Protein AF-A0A6J4WYS3-F1 (afdb_monomer_lite)

Structure (mmCIF, N/CA/C/O backbone):
data_AF-A0A6J4WYS3-F1
#
_entry.id   AF-A0A6J4WYS3-F1
#
loop_
_atom_site.group_PDB
_atom_site.id
_atom_site.type_symbol
_atom_site.label_atom_id
_atom_site.label_alt_id
_atom_site.label_comp_id
_atom_site.label_asym_id
_atom_site.label_entity_id
_atom_site.label_seq_id
_atom_site.pdbx_PDB_ins_code
_atom_site.Cartn_x
_atom_site.Cartn_y
_atom_site.Cartn_z
_atom_site.occupancy
_atom_site.B_iso_or_equiv
_atom_site.auth_seq_id
_atom_site.auth_comp_id
_atom_site.auth_asym_id
_atom_site.auth_atom_id
_atom_site.pdbx_PDB_model_num
ATOM 1 N N . MET A 1 1 ? -1.140 -20.022 22.241 1.00 62.53 1 MET A N 1
ATOM 2 C CA . MET A 1 1 ? -1.703 -20.234 20.886 1.00 62.53 1 MET A CA 1
ATOM 3 C C . MET A 1 1 ? -1.482 -18.967 20.073 1.00 62.53 1 MET A C 1
ATOM 5 O O . MET A 1 1 ? -1.680 -17.891 20.621 1.00 62.53 1 MET A O 1
ATOM 9 N N . ARG A 1 2 ? -1.003 -19.065 18.827 1.00 82.38 2 ARG A N 1
ATOM 10 C CA . ARG A 1 2 ? -0.752 -17.892 17.973 1.00 82.38 2 ARG A CA 1
ATOM 11 C C . ARG A 1 2 ? -2.066 -17.494 17.291 1.00 82.38 2 ARG A C 1
ATOM 13 O O . ARG A 1 2 ? -2.657 -18.329 16.618 1.00 82.38 2 ARG A O 1
ATOM 20 N N . GLN A 1 3 ? -2.524 -16.261 17.507 1.00 87.00 3 GLN A N 1
ATOM 21 C CA . GLN A 1 3 ? -3.716 -15.720 16.843 1.00 87.00 3 GLN A CA 1
ATOM 22 C C . GLN A 1 3 ? -3.480 -15.658 15.319 1.00 87.00 3 GLN A C 1
ATOM 24 O O . GLN A 1 3 ? -2.361 -15.312 14.908 1.00 87.00 3 GLN A O 1
ATOM 29 N N . PRO A 1 4 ? -4.475 -16.004 14.480 1.00 91.38 4 PRO A N 1
ATOM 30 C CA . PRO A 1 4 ? -4.374 -15.815 13.038 1.00 91.38 4 PRO A CA 1
ATOM 31 C C . PRO A 1 4 ? -4.266 -14.321 12.721 1.00 91.38 4 PRO A C 1
ATOM 33 O O . PRO A 1 4 ? -4.889 -13.498 13.385 1.00 91.38 4 PRO A O 1
ATOM 36 N N . ARG A 1 5 ? -3.460 -13.983 11.710 1.00 93.25 5 ARG A N 1
ATOM 37 C CA . ARG A 1 5 ? -3.371 -12.616 11.191 1.00 93.25 5 ARG A CA 1
ATOM 38 C C . ARG A 1 5 ? -4.233 -12.476 9.944 1.00 93.25 5 ARG A C 1
ATOM 40 O O . ARG A 1 5 ? -4.134 -13.312 9.045 1.00 93.25 5 ARG A O 1
ATOM 47 N N . PHE A 1 6 ? -5.023 -11.415 9.871 1.00 94.69 6 PHE A N 1
ATOM 48 C CA . PHE A 1 6 ? -5.912 -11.116 8.755 1.00 94.69 6 PHE A CA 1
ATOM 49 C C . PHE A 1 6 ? -5.317 -10.035 7.859 1.00 94.69 6 PHE A C 1
ATOM 51 O O . PHE A 1 6 ? -4.922 -8.959 8.311 1.00 94.69 6 PHE A O 1
ATOM 58 N N . TYR A 1 7 ? -5.281 -10.327 6.563 1.00 94.94 7 TYR A N 1
ATOM 59 C CA . TYR A 1 7 ? -4.677 -9.482 5.543 1.00 94.94 7 TYR A CA 1
ATOM 60 C C . TYR A 1 7 ? -5.770 -9.037 4.579 1.00 94.94 7 TYR A C 1
ATOM 62 O O . TYR A 1 7 ? -6.447 -9.878 3.986 1.00 94.94 7 TYR A O 1
ATOM 70 N N . MET A 1 8 ? -5.938 -7.728 4.404 1.00 95.56 8 MET A N 1
ATOM 71 C CA . MET A 1 8 ? -6.841 -7.209 3.383 1.00 95.56 8 MET A CA 1
ATOM 72 C C . MET A 1 8 ? -6.247 -7.500 2.004 1.00 95.56 8 MET A C 1
ATOM 74 O O . MET A 1 8 ? -5.132 -7.069 1.688 1.00 95.56 8 MET A O 1
ATOM 78 N N . ALA A 1 9 ? -7.004 -8.246 1.201 1.00 95.00 9 ALA A N 1
ATOM 79 C CA . ALA A 1 9 ? -6.591 -8.669 -0.126 1.00 95.00 9 ALA A CA 1
ATOM 80 C C . ALA A 1 9 ? -6.497 -7.480 -1.105 1.00 95.00 9 ALA A C 1
ATOM 82 O O . ALA A 1 9 ? -7.285 -6.537 -1.017 1.00 95.00 9 ALA A O 1
ATOM 83 N N . PRO A 1 10 ? -5.573 -7.534 -2.075 1.00 94.44 10 PRO A N 1
ATOM 84 C CA . PRO A 1 10 ? -5.390 -6.486 -3.069 1.00 94.44 10 PRO A CA 1
ATOM 85 C C . PRO A 1 10 ? -6.450 -6.594 -4.180 1.00 94.44 10 PRO A C 1
ATOM 87 O O . PRO A 1 10 ? -6.427 -7.518 -4.990 1.00 94.44 10 PRO A O 1
ATOM 90 N N . MET A 1 11 ? -7.342 -5.611 -4.290 1.00 93.31 11 MET A N 1
ATOM 91 C CA . MET A 1 11 ? -8.290 -5.477 -5.401 1.00 93.31 11 MET A CA 1
ATOM 92 C C . MET A 1 11 ? -7.987 -4.220 -6.216 1.00 93.31 11 MET A C 1
ATOM 94 O O . MET A 1 11 ? -8.229 -3.086 -5.796 1.00 93.31 11 MET A O 1
ATOM 98 N N . ARG A 1 12 ? -7.442 -4.415 -7.421 1.00 87.88 12 ARG A N 1
ATOM 99 C CA . ARG A 1 12 ? -7.036 -3.315 -8.301 1.00 87.88 12 ARG A CA 1
ATOM 100 C C . ARG A 1 12 ? -8.232 -2.426 -8.658 1.00 87.88 12 ARG A C 1
ATOM 102 O O . ARG A 1 12 ? -9.203 -2.902 -9.230 1.00 87.88 12 ARG A O 1
ATOM 109 N N . GLY A 1 13 ? -8.109 -1.130 -8.371 1.00 88.75 13 GLY A N 1
ATOM 110 C CA . GLY A 1 13 ? -9.172 -0.144 -8.600 1.00 88.75 13 GLY A CA 1
ATOM 111 C C . GLY A 1 13 ? -10.175 -0.010 -7.451 1.00 88.75 13 GLY A C 1
ATOM 112 O O . GLY A 1 13 ? -11.057 0.831 -7.554 1.00 88.75 13 GLY A O 1
ATOM 113 N N . PHE A 1 14 ? -10.024 -0.791 -6.376 1.00 91.75 14 PHE A N 1
ATOM 114 C CA . PHE A 1 14 ? -10.897 -0.736 -5.202 1.00 91.75 14 PHE A CA 1
ATOM 115 C C . PHE A 1 14 ? -10.110 -0.482 -3.921 1.00 91.75 14 PHE A C 1
ATOM 117 O O . PHE A 1 14 ? -10.341 0.511 -3.248 1.00 91.75 14 PHE A O 1
ATOM 124 N N . THR A 1 15 ? -9.150 -1.345 -3.588 1.00 93.94 15 THR A N 1
ATOM 125 C CA . THR A 1 15 ? -8.430 -1.277 -2.309 1.00 93.94 15 THR A CA 1
ATOM 126 C C . THR A 1 15 ? -7.239 -0.332 -2.407 1.00 93.94 15 THR A C 1
ATOM 128 O O . THR A 1 15 ? -6.102 -0.772 -2.246 1.00 93.94 15 THR A O 1
ATOM 131 N N . ASP A 1 16 ? -7.474 0.934 -2.742 1.00 94.50 16 ASP A N 1
ATOM 132 C CA . ASP A 1 16 ? -6.472 2.003 -2.692 1.00 94.50 16 ASP A CA 1
ATOM 133 C C . ASP A 1 16 ? -6.349 2.593 -1.271 1.00 94.50 16 ASP A C 1
ATOM 135 O O . ASP A 1 16 ? -7.014 2.149 -0.335 1.00 94.50 16 ASP A O 1
ATOM 139 N N . HIS A 1 17 ? -5.461 3.563 -1.071 1.00 94.69 17 HIS A N 1
ATOM 140 C CA . HIS A 1 17 ? -5.218 4.174 0.237 1.00 94.69 17 HIS A CA 1
ATOM 141 C C . HIS A 1 17 ? -6.450 4.887 0.810 1.00 94.69 17 HIS A C 1
ATOM 143 O O . HIS A 1 17 ? -6.620 4.894 2.029 1.00 94.69 17 HIS A O 1
ATOM 149 N N . LEU A 1 18 ? -7.326 5.447 -0.035 1.00 95.50 18 LEU A N 1
ATOM 150 C CA . LEU A 1 18 ? -8.573 6.065 0.419 1.00 95.50 18 LEU A CA 1
ATOM 151 C C . LEU A 1 18 ? -9.495 4.989 0.979 1.00 95.50 18 LEU A C 1
ATOM 153 O O . LEU A 1 18 ? -9.925 5.092 2.125 1.00 95.50 18 LEU A O 1
ATOM 157 N N . PHE A 1 19 ? -9.712 3.913 0.220 1.00 96.12 19 PHE A N 1
ATOM 158 C CA . PHE A 1 19 ? -10.517 2.787 0.673 1.00 96.12 19 PHE A CA 1
ATOM 159 C C . PHE A 1 19 ? -9.955 2.159 1.949 1.00 96.12 19 PHE A C 1
ATOM 161 O O . PHE A 1 19 ? -10.699 1.947 2.900 1.00 96.12 19 PHE A O 1
ATOM 168 N N . ARG A 1 20 ? -8.647 1.876 2.000 1.00 96.25 20 ARG A N 1
ATOM 169 C CA . ARG A 1 20 ? -8.006 1.227 3.156 1.00 96.25 20 ARG A CA 1
ATOM 170 C C . ARG A 1 20 ? -8.142 2.067 4.424 1.00 96.25 20 ARG A C 1
ATOM 172 O O . ARG A 1 20 ? -8.461 1.512 5.473 1.00 96.25 20 ARG A O 1
ATOM 179 N N . ASN A 1 21 ? -7.948 3.384 4.326 1.00 95.94 21 ASN A N 1
ATOM 180 C CA . ASN A 1 21 ? -8.134 4.283 5.463 1.00 95.94 21 ASN A CA 1
ATOM 181 C C . ASN A 1 21 ? -9.603 4.350 5.883 1.00 95.94 21 ASN A C 1
ATOM 183 O O . ASN A 1 21 ? -9.904 4.119 7.049 1.00 95.94 21 ASN A O 1
ATOM 187 N N . SER A 1 22 ? -10.519 4.581 4.938 1.00 96.75 22 SER A N 1
ATOM 188 C CA . SER A 1 22 ? -11.950 4.645 5.239 1.00 96.75 22 SER A CA 1
ATOM 189 C C . SER A 1 22 ? -12.469 3.335 5.832 1.00 96.75 22 SER A C 1
ATOM 191 O O . SER A 1 22 ? -13.234 3.363 6.787 1.00 96.75 22 SER A O 1
ATOM 193 N N . PHE A 1 23 ? -12.033 2.182 5.327 1.00 96.81 23 PHE A N 1
ATOM 194 C CA . PHE A 1 23 ? -12.415 0.885 5.876 1.00 96.81 23 PHE A CA 1
ATOM 195 C C . PHE A 1 23 ? -11.905 0.708 7.311 1.00 96.81 23 PHE A C 1
ATOM 197 O O . PHE A 1 23 ? -12.659 0.285 8.187 1.00 96.81 23 PHE A O 1
ATOM 204 N N . ALA A 1 24 ? -10.638 1.050 7.564 1.00 95.56 24 ALA A N 1
ATOM 205 C CA . ALA A 1 24 ? -10.039 0.957 8.892 1.00 95.56 24 ALA A CA 1
ATOM 206 C C . ALA A 1 24 ? -10.710 1.900 9.907 1.00 95.56 24 ALA A C 1
ATOM 208 O O . ALA A 1 24 ? -10.880 1.507 11.057 1.00 95.56 24 ALA A O 1
ATOM 209 N N . ASP A 1 25 ? -11.147 3.087 9.473 1.00 95.94 25 ASP A N 1
ATOM 210 C CA . ASP A 1 25 ? -11.870 4.045 10.318 1.00 95.94 25 ASP A CA 1
ATOM 211 C C . ASP A 1 25 ? -13.284 3.555 10.715 1.00 95.94 25 ASP A C 1
ATOM 213 O O . ASP A 1 25 ? -13.796 3.981 11.748 1.00 95.94 25 ASP A O 1
ATOM 217 N N . HIS A 1 26 ? -13.922 2.669 9.931 1.00 96.88 26 HIS A N 1
ATOM 218 C CA . HIS A 1 2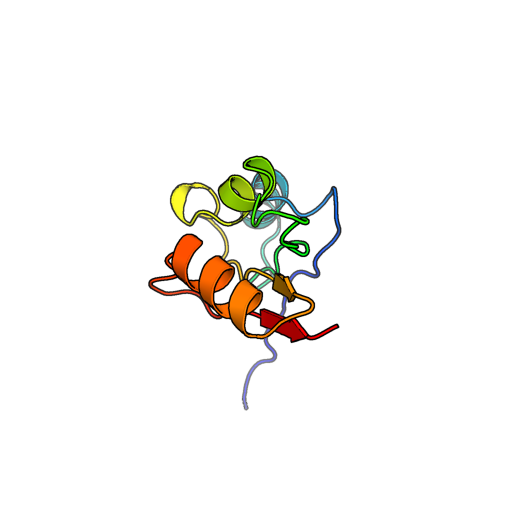6 ? -15.330 2.279 10.139 1.00 96.88 26 HIS A CA 1
ATOM 219 C C . HIS A 1 26 ? -15.557 0.823 10.580 1.00 96.88 26 HIS A C 1
ATOM 221 O O . HIS A 1 26 ? -16.519 0.565 11.300 1.00 96.88 26 HIS A O 1
ATOM 227 N N . PHE A 1 27 ? -14.730 -0.137 10.149 1.00 93.75 27 PHE A N 1
ATOM 228 C CA . PHE A 1 27 ? -15.003 -1.573 10.346 1.00 93.75 27 PHE A CA 1
ATOM 229 C C . PHE A 1 27 ? -13.927 -2.310 11.156 1.00 93.75 27 PHE A C 1
ATOM 231 O O . PHE A 1 27 ? -14.256 -3.182 11.958 1.00 93.75 27 PHE A O 1
ATOM 238 N N . GLY A 1 28 ? -12.645 -1.979 10.969 1.00 90.44 28 GLY A N 1
ATOM 239 C CA . GLY A 1 28 ? -11.535 -2.719 11.584 1.00 90.44 28 GLY A CA 1
ATOM 240 C C . GLY A 1 28 ? -11.441 -4.191 11.132 1.00 90.44 28 GLY A C 1
ATOM 241 O O . GLY A 1 28 ? -11.965 -4.572 10.089 1.00 90.44 28 GLY A O 1
ATOM 242 N N . GLY A 1 29 ? -10.731 -5.029 11.898 1.00 92.62 29 GLY A N 1
ATOM 243 C CA . GLY A 1 29 ? -10.675 -6.489 11.687 1.00 92.62 29 GLY A CA 1
ATOM 244 C C . GLY A 1 29 ? -9.536 -7.020 10.802 1.00 92.62 29 GLY A C 1
ATOM 245 O O . GLY A 1 29 ? -9.345 -8.232 10.735 1.00 92.62 29 GLY A O 1
ATOM 246 N N . PHE A 1 30 ? -8.746 -6.146 10.173 1.00 95.56 30 PHE A N 1
ATOM 247 C CA . PHE A 1 30 ? -7.516 -6.522 9.463 1.00 95.56 30 PHE A CA 1
ATOM 248 C C . PHE A 1 30 ? -6.277 -6.019 10.203 1.00 95.56 30 PHE A C 1
ATOM 250 O O . PHE A 1 30 ? -6.264 -4.898 10.706 1.00 95.56 30 PHE A O 1
ATOM 257 N N . ASP A 1 31 ? -5.213 -6.822 10.214 1.00 94.38 31 ASP A N 1
ATOM 258 C CA . ASP A 1 31 ? -3.925 -6.446 10.807 1.00 94.38 31 ASP A CA 1
ATOM 259 C C . ASP A 1 31 ? -3.049 -5.641 9.842 1.00 94.38 31 ASP A C 1
ATOM 261 O O . ASP A 1 31 ? -2.169 -4.893 10.272 1.00 94.38 31 ASP A O 1
ATOM 265 N N . LEU A 1 32 ? -3.224 -5.862 8.535 1.00 93.88 32 LEU A N 1
ATOM 266 C CA . LEU A 1 32 ? -2.538 -5.136 7.470 1.00 93.88 32 LEU A CA 1
ATOM 267 C C . LEU A 1 32 ? -3.281 -5.266 6.138 1.00 93.88 32 LEU A C 1
ATOM 269 O O . LEU A 1 32 ? -4.132 -6.141 5.971 1.00 93.88 32 LEU A O 1
ATOM 273 N N . ALA A 1 33 ? -2.926 -4.428 5.171 1.00 94.94 33 ALA A N 1
ATOM 274 C CA . ALA A 1 33 ? -3.403 -4.531 3.799 1.00 94.94 33 ALA A CA 1
ATOM 275 C C . ALA A 1 33 ? -2.269 -4.781 2.813 1.00 94.94 33 ALA A C 1
ATOM 277 O O . ALA A 1 33 ? -1.132 -4.358 3.015 1.00 94.94 33 ALA A O 1
ATOM 278 N N . VAL A 1 34 ? -2.601 -5.436 1.708 1.00 94.06 34 VAL A N 1
ATOM 279 C CA . VAL A 1 34 ? -1.689 -5.604 0.582 1.00 94.06 34 VAL A CA 1
ATOM 280 C C . VAL A 1 34 ? -2.114 -4.647 -0.531 1.00 94.06 34 VAL A C 1
ATOM 282 O O . VAL A 1 34 ? -3.277 -4.622 -0.934 1.00 94.06 34 VAL A O 1
ATOM 285 N N . ALA A 1 35 ? -1.187 -3.827 -1.023 1.00 92.50 35 ALA A N 1
ATOM 286 C CA . ALA A 1 35 ? -1.474 -2.895 -2.110 1.00 92.50 35 ALA A CA 1
ATOM 287 C C . ALA A 1 35 ? -1.558 -3.624 -3.461 1.00 92.50 35 ALA A C 1
ATOM 289 O O . ALA A 1 35 ? -0.894 -4.647 -3.646 1.00 92.50 35 ALA A O 1
ATOM 290 N N . PRO A 1 36 ? -2.310 -3.094 -4.443 1.00 90.31 36 PRO A N 1
ATOM 291 C CA . PRO A 1 36 ? -2.287 -3.606 -5.809 1.00 90.31 36 PRO A CA 1
ATOM 292 C C . PRO A 1 36 ? -0.881 -3.593 -6.432 1.00 90.31 36 PRO A C 1
ATOM 294 O O . PRO A 1 36 ? -0.034 -2.772 -6.083 1.00 90.31 36 PRO A O 1
ATOM 297 N N . ILE A 1 37 ? -0.663 -4.472 -7.415 1.00 88.44 37 ILE A N 1
ATOM 298 C CA . ILE A 1 37 ? 0.638 -4.664 -8.071 1.00 88.44 37 ILE A CA 1
ATOM 299 C C . ILE A 1 37 ? 1.175 -3.364 -8.695 1.00 88.44 37 ILE A C 1
ATOM 301 O O . ILE A 1 37 ? 0.533 -2.736 -9.547 1.00 88.44 37 ILE A O 1
ATOM 305 N N . ILE A 1 38 ? 2.418 -3.037 -8.345 1.00 87.25 38 ILE A N 1
ATOM 306 C CA . ILE A 1 38 ? 3.243 -1.989 -8.935 1.00 87.25 38 ILE A CA 1
ATOM 307 C C . ILE A 1 38 ? 4.216 -2.648 -9.911 1.00 87.25 38 ILE A C 1
ATOM 309 O O . ILE A 1 38 ? 5.199 -3.273 -9.521 1.00 87.25 38 ILE A O 1
ATOM 313 N N . ALA A 1 39 ? 3.940 -2.497 -11.203 1.00 82.94 39 ALA A N 1
ATOM 314 C CA . ALA A 1 39 ? 4.831 -2.966 -12.256 1.00 82.94 39 ALA A CA 1
ATOM 315 C C . ALA A 1 39 ? 5.652 -1.809 -12.834 1.00 82.94 39 ALA A C 1
ATOM 317 O O . ALA A 1 39 ? 5.114 -0.730 -13.119 1.00 82.94 39 ALA A O 1
ATOM 318 N N . SER A 1 40 ? 6.940 -2.063 -13.066 1.00 71.44 40 SER A N 1
ATOM 319 C CA . SER A 1 40 ? 7.770 -1.196 -13.902 1.00 71.44 40 SER A CA 1
ATOM 320 C C . SER A 1 40 ? 7.346 -1.347 -15.368 1.00 71.44 40 SER A C 1
ATOM 322 O O . SER A 1 40 ? 7.140 -2.460 -15.857 1.00 71.44 40 SER A O 1
ATOM 324 N N . LYS A 1 41 ? 7.169 -0.234 -16.087 1.00 71.00 41 LYS A N 1
ATOM 325 C CA . LYS A 1 41 ? 7.008 -0.271 -17.549 1.00 71.00 41 LYS A CA 1
ATOM 326 C C . LYS A 1 41 ? 8.378 -0.368 -18.227 1.00 71.00 41 LYS A C 1
ATOM 328 O O . LYS A 1 41 ? 9.399 -0.084 -17.605 1.00 71.00 41 LYS A O 1
ATOM 333 N N . ARG A 1 42 ? 8.385 -0.683 -19.533 1.00 62.31 42 ARG A N 1
ATOM 334 C CA . ARG A 1 42 ? 9.556 -0.429 -20.393 1.00 62.31 42 ARG A CA 1
ATOM 335 C C . ARG A 1 42 ? 10.016 1.022 -20.143 1.00 62.31 42 ARG A C 1
ATOM 337 O O . ARG A 1 42 ? 9.166 1.910 -20.068 1.00 62.31 42 ARG A O 1
ATOM 344 N N . ASP A 1 43 ? 11.315 1.209 -19.914 1.00 64.94 43 ASP A N 1
ATOM 345 C CA . ASP A 1 43 ? 11.991 2.462 -19.512 1.00 64.94 43 ASP A CA 1
ATOM 346 C C . ASP A 1 43 ? 11.969 2.834 -18.016 1.00 64.94 43 ASP A C 1
ATOM 348 O O . ASP A 1 43 ? 12.172 3.999 -17.674 1.00 64.94 43 ASP A O 1
ATOM 352 N N . ASN A 1 44 ? 11.724 1.892 -17.097 1.00 64.56 44 ASN A N 1
ATOM 353 C CA . ASN A 1 44 ? 11.762 2.151 -15.645 1.00 64.56 44 ASN A CA 1
ATOM 354 C C . ASN A 1 44 ? 10.791 3.242 -15.158 1.00 64.56 44 ASN A C 1
ATOM 356 O O . ASN A 1 44 ? 10.963 3.835 -14.092 1.00 64.56 44 ASN A O 1
ATOM 360 N N . LYS A 1 45 ? 9.727 3.503 -15.927 1.00 72.88 45 LYS A N 1
ATOM 361 C CA . LYS A 1 45 ? 8.691 4.474 -15.567 1.00 72.88 45 LYS A CA 1
ATOM 362 C C . LYS A 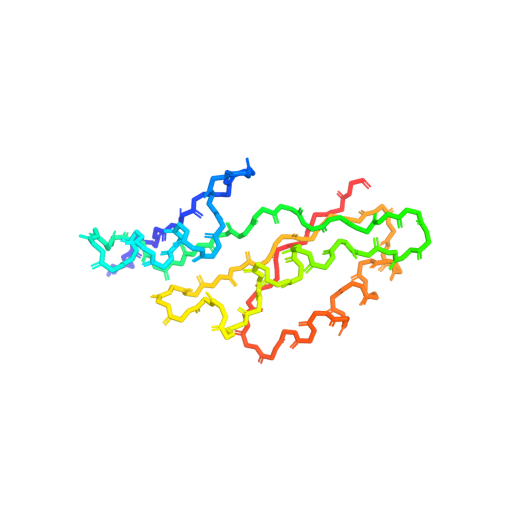1 45 ? 7.589 3.803 -14.756 1.00 72.88 45 LYS A C 1
ATOM 364 O O . LYS A 1 45 ? 6.844 2.960 -15.260 1.00 72.88 45 LYS A O 1
ATOM 369 N N . ILE A 1 46 ? 7.431 4.251 -13.515 1.00 79.69 46 ILE A N 1
ATOM 370 C CA . ILE A 1 46 ? 6.352 3.844 -12.611 1.00 79.69 46 ILE A CA 1
ATOM 371 C C . ILE A 1 46 ? 5.236 4.886 -12.696 1.00 79.69 46 ILE A C 1
ATOM 373 O O . ILE A 1 46 ? 5.492 6.093 -12.750 1.00 79.69 46 ILE A O 1
ATOM 377 N N . LYS A 1 47 ? 3.970 4.453 -12.695 1.00 83.50 47 LYS A N 1
ATOM 378 C CA . LYS A 1 47 ? 2.859 5.406 -12.574 1.00 83.50 47 LYS A CA 1
ATOM 379 C C . LYS A 1 47 ? 2.912 6.071 -11.197 1.00 83.50 47 LYS A C 1
ATOM 381 O O . LYS A 1 47 ? 2.813 5.391 -10.180 1.00 83.50 47 LYS A O 1
ATOM 386 N N . LYS A 1 48 ? 2.967 7.408 -11.175 1.00 84.94 48 LYS A N 1
ATOM 387 C CA . LYS A 1 48 ? 2.974 8.211 -9.938 1.00 84.94 48 LYS A CA 1
ATOM 388 C C . LYS A 1 48 ? 1.797 7.893 -9.010 1.00 84.94 48 LYS A C 1
ATOM 390 O O . LYS A 1 48 ? 1.947 7.991 -7.802 1.00 84.94 48 LYS A O 1
ATOM 395 N N . THR A 1 49 ? 0.645 7.506 -9.558 1.00 87.31 49 THR A N 1
ATOM 396 C CA . THR A 1 49 ? -0.533 7.124 -8.767 1.00 87.31 49 THR A CA 1
ATOM 397 C C . THR A 1 49 ? -0.295 5.875 -7.923 1.00 87.31 49 THR A C 1
ATOM 399 O O . THR A 1 49 ? -0.719 5.849 -6.779 1.00 87.31 49 THR A O 1
ATOM 402 N N . TYR A 1 50 ? 0.425 4.876 -8.441 1.00 87.56 50 TYR A N 1
ATOM 403 C CA . TYR A 1 50 ? 0.745 3.660 -7.686 1.00 87.56 50 TYR A CA 1
ATOM 404 C C . TYR A 1 50 ? 1.767 3.922 -6.585 1.00 87.56 50 TYR A C 1
ATOM 406 O O . TYR A 1 50 ? 1.664 3.358 -5.508 1.00 87.56 50 TYR A O 1
ATOM 414 N N . VAL A 1 51 ? 2.722 4.818 -6.847 1.00 87.00 51 VAL A N 1
ATOM 415 C CA . VAL A 1 51 ? 3.682 5.265 -5.831 1.00 87.00 51 VAL A CA 1
ATOM 416 C C . VAL A 1 51 ? 2.937 5.981 -4.713 1.00 87.00 51 VAL A C 1
ATOM 418 O O . VAL A 1 51 ? 3.062 5.586 -3.563 1.00 87.00 51 VAL A O 1
ATOM 421 N N . LYS A 1 52 ? 2.106 6.977 -5.059 1.00 89.38 52 LYS A N 1
ATOM 422 C CA . LYS A 1 52 ? 1.268 7.697 -4.092 1.00 89.38 52 LYS A CA 1
ATOM 423 C C . LYS A 1 52 ? 0.426 6.740 -3.254 1.00 89.38 52 LYS A C 1
ATOM 425 O O . LYS A 1 52 ? 0.326 6.947 -2.054 1.00 89.38 52 LYS A O 1
ATOM 430 N N . ASP A 1 53 ? -0.132 5.699 -3.865 1.00 91.56 53 ASP A N 1
ATOM 431 C CA . ASP A 1 53 ? -0.973 4.736 -3.159 1.00 91.56 53 ASP A CA 1
ATOM 432 C C . ASP A 1 53 ? -0.255 4.025 -2.007 1.00 91.56 53 ASP A C 1
ATOM 434 O O . ASP A 1 53 ? -0.882 3.739 -0.996 1.00 91.56 53 ASP A O 1
ATOM 438 N N . VAL A 1 54 ? 1.047 3.760 -2.124 1.00 90.00 54 VAL A N 1
ATOM 439 C CA . VAL A 1 54 ? 1.813 2.996 -1.121 1.00 90.00 54 VAL A CA 1
ATOM 440 C C . VAL A 1 54 ? 2.665 3.864 -0.200 1.00 90.00 54 VAL A C 1
ATOM 442 O O . VAL A 1 54 ? 3.371 3.334 0.656 1.00 90.00 54 VAL A O 1
ATOM 445 N N . LEU A 1 55 ? 2.610 5.190 -0.356 1.00 88.56 55 LEU A N 1
ATOM 446 C CA . LEU A 1 55 ? 3.339 6.099 0.522 1.00 88.56 55 LEU A CA 1
ATOM 447 C C . LEU A 1 55 ? 2.820 5.991 1.967 1.00 88.56 55 LEU A C 1
ATOM 449 O O . LEU A 1 55 ? 1.598 5.980 2.168 1.00 88.56 55 LEU A O 1
ATOM 453 N N . PRO A 1 56 ? 3.707 5.948 2.980 1.00 88.19 56 PRO A N 1
ATOM 454 C CA . PRO A 1 56 ? 3.303 5.898 4.385 1.00 88.19 56 PRO A CA 1
ATOM 455 C C . PRO A 1 56 ? 2.377 7.050 4.782 1.00 88.19 56 PRO A C 1
ATOM 457 O O . PRO A 1 56 ? 1.403 6.836 5.497 1.00 88.19 56 PRO A O 1
ATOM 460 N N . GLU A 1 57 ? 2.627 8.251 4.254 1.00 90.69 57 GLU A N 1
ATOM 461 C CA . GLU A 1 57 ? 1.812 9.446 4.524 1.00 90.69 57 GLU A CA 1
ATOM 462 C C . GLU A 1 57 ? 0.344 9.278 4.105 1.00 90.69 57 GLU A C 1
ATOM 464 O O . GLU A 1 57 ? -0.543 9.903 4.680 1.00 90.69 57 GLU A O 1
ATOM 469 N N . ASN A 1 58 ? 0.084 8.410 3.125 1.00 92.69 58 ASN A N 1
ATOM 470 C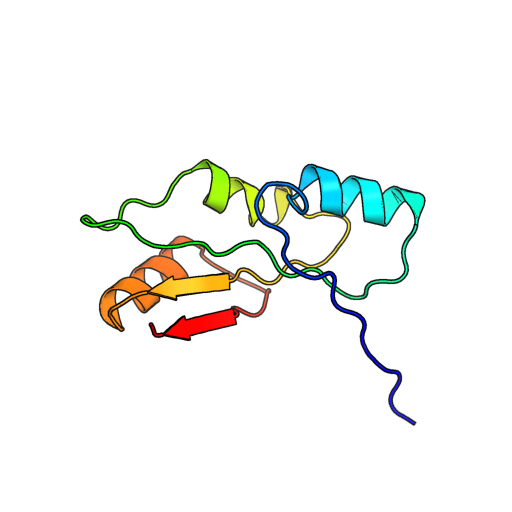 CA . ASN A 1 58 ? -1.254 8.134 2.618 1.00 92.69 58 ASN A CA 1
ATOM 471 C C . ASN A 1 58 ? -1.899 6.907 3.281 1.00 92.69 58 ASN A C 1
ATOM 473 O O . ASN A 1 58 ? -3.101 6.720 3.134 1.00 92.69 58 ASN A O 1
ATOM 477 N N . ASN A 1 59 ? -1.151 6.085 4.026 1.00 92.50 59 ASN A N 1
ATOM 478 C CA . ASN A 1 59 ? -1.642 4.858 4.669 1.00 92.50 59 ASN A CA 1
ATOM 479 C C . ASN A 1 59 ? -1.453 4.945 6.187 1.00 92.50 59 ASN A C 1
ATOM 481 O O . ASN A 1 59 ? -0.603 4.278 6.774 1.00 92.50 59 ASN A O 1
ATOM 485 N N . THR A 1 60 ? -2.241 5.811 6.824 1.00 93.06 60 THR A N 1
ATOM 486 C CA . THR A 1 60 ? -2.063 6.178 8.240 1.00 93.06 60 THR A CA 1
ATOM 487 C C . THR A 1 60 ? -2.884 5.331 9.208 1.00 93.06 60 THR A C 1
ATOM 489 O O . THR A 1 60 ? -2.676 5.424 10.416 1.00 93.06 60 THR A O 1
ATOM 492 N N . ARG A 1 61 ? -3.833 4.532 8.703 1.00 94.56 61 ARG A N 1
ATOM 493 C CA . ARG A 1 61 ? -4.747 3.722 9.528 1.00 94.56 61 ARG A CA 1
ATOM 494 C C . ARG A 1 61 ? -4.414 2.240 9.550 1.00 94.56 61 ARG A C 1
ATOM 496 O O . ARG A 1 61 ? -4.733 1.559 10.517 1.00 94.56 61 ARG A O 1
ATOM 503 N N . LEU A 1 62 ? -3.771 1.745 8.497 1.00 92.00 62 LEU A N 1
ATOM 504 C CA . LEU A 1 62 ? -3.463 0.332 8.331 1.00 92.00 62 LEU A CA 1
ATOM 505 C C . LEU A 1 62 ? -2.072 0.189 7.700 1.00 92.00 62 LEU A C 1
ATOM 507 O O . LEU A 1 62 ? -1.805 0.856 6.698 1.00 92.00 62 LEU A O 1
ATOM 511 N N . PRO A 1 63 ? -1.181 -0.667 8.236 1.00 92.56 63 PRO A N 1
ATOM 512 C CA . PRO A 1 63 ? 0.080 -0.978 7.576 1.00 92.56 63 PRO A CA 1
ATOM 513 C C . PRO A 1 63 ? -0.173 -1.562 6.184 1.00 92.56 63 PRO A C 1
ATOM 515 O O . PRO A 1 63 ? -1.049 -2.414 6.020 1.00 92.56 63 PRO A O 1
ATOM 518 N N . VAL A 1 64 ? 0.605 -1.129 5.192 1.00 92.19 64 VAL A N 1
ATOM 519 C CA . VAL A 1 64 ? 0.438 -1.565 3.802 1.00 92.19 64 VAL A CA 1
ATOM 520 C C . VAL A 1 64 ? 1.701 -2.211 3.264 1.00 92.19 64 VAL A C 1
ATOM 522 O O . VAL A 1 64 ? 2.762 -1.594 3.231 1.00 92.19 64 VAL A O 1
ATOM 525 N N . VAL A 1 65 ? 1.550 -3.442 2.782 1.00 91.94 65 VAL A N 1
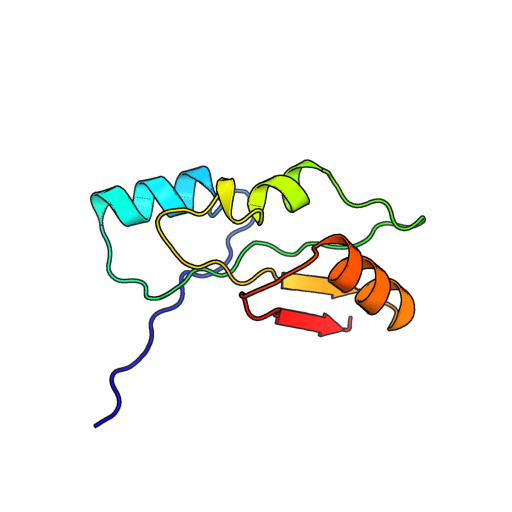ATOM 526 C CA . VAL A 1 65 ? 2.585 -4.180 2.063 1.00 91.94 65 VAL A CA 1
ATOM 527 C C . VAL A 1 65 ? 2.445 -3.902 0.560 1.00 91.94 65 VAL A C 1
ATOM 529 O O . VAL A 1 65 ? 1.457 -4.321 -0.049 1.00 91.94 65 VAL A O 1
ATOM 532 N N . PRO A 1 66 ? 3.384 -3.177 -0.068 1.00 89.50 66 PRO A N 1
ATOM 533 C CA . PRO A 1 66 ? 3.457 -3.032 -1.523 1.00 89.50 66 PRO A CA 1
ATOM 534 C C . PRO A 1 66 ? 3.714 -4.380 -2.213 1.00 89.50 66 PRO A C 1
ATOM 536 O O . PRO A 1 66 ? 4.533 -5.173 -1.750 1.00 89.50 66 PRO A O 1
ATOM 539 N N . GLN A 1 67 ? 3.088 -4.590 -3.372 1.00 88.56 67 GLN A N 1
ATOM 540 C CA . GLN A 1 67 ? 3.416 -5.693 -4.278 1.00 88.56 67 GLN A CA 1
ATOM 541 C C . GLN A 1 67 ? 4.163 -5.173 -5.497 1.00 88.56 67 GLN A C 1
ATOM 543 O O . GLN A 1 67 ? 3.649 -4.316 -6.216 1.00 88.56 67 GLN A O 1
ATOM 548 N N . ILE A 1 68 ? 5.347 -5.712 -5.768 1.00 86.56 68 ILE A N 1
ATOM 549 C CA . ILE A 1 68 ? 6.129 -5.378 -6.955 1.00 86.56 68 ILE A CA 1
ATOM 550 C C . ILE A 1 68 ? 6.138 -6.560 -7.918 1.00 86.56 68 ILE A C 1
ATOM 552 O O . ILE A 1 68 ? 6.426 -7.686 -7.523 1.00 86.56 68 ILE A O 1
ATOM 556 N N . LEU A 1 69 ? 5.886 -6.278 -9.197 1.00 85.75 69 LEU A N 1
ATOM 557 C CA . LEU A 1 69 ? 6.055 -7.241 -10.282 1.00 85.75 69 LEU A CA 1
ATOM 558 C C . LEU A 1 69 ? 7.111 -6.737 -11.265 1.00 85.75 69 LEU A C 1
ATOM 560 O O . LEU A 1 69 ? 6.987 -5.644 -11.828 1.00 85.75 69 LEU A O 1
ATOM 564 N N . SER A 1 70 ? 8.133 -7.557 -11.490 1.00 82.75 70 SER A N 1
ATOM 565 C CA . SER A 1 70 ? 9.217 -7.271 -12.426 1.00 82.75 70 SER A CA 1
ATOM 566 C C . SER A 1 70 ? 9.566 -8.497 -13.265 1.00 82.75 70 SER A C 1
ATOM 568 O O . SER A 1 70 ? 9.448 -9.625 -12.796 1.00 82.75 70 SER A O 1
ATOM 570 N N . LYS A 1 71 ? 10.041 -8.252 -14.493 1.00 84.25 71 LYS A N 1
ATOM 571 C CA . LYS A 1 71 ? 10.562 -9.281 -15.411 1.00 84.25 71 LYS A CA 1
ATOM 572 C C . LYS A 1 71 ? 12.055 -9.544 -15.237 1.00 84.25 71 LYS A C 1
ATOM 574 O O . LYS A 1 71 ? 12.582 -10.521 -15.753 1.00 84.25 71 LYS A O 1
ATOM 579 N N . THR A 1 72 ? 12.769 -8.625 -14.586 1.00 84.31 72 THR A N 1
ATOM 580 C CA . THR A 1 72 ? 14.214 -8.735 -14.366 1.00 84.31 72 THR A CA 1
ATOM 581 C C . THR A 1 72 ? 14.558 -8.397 -12.920 1.00 84.31 72 THR A C 1
ATOM 583 O O . THR A 1 72 ? 13.925 -7.538 -12.294 1.00 84.31 72 THR A O 1
ATOM 586 N N . ALA A 1 73 ? 15.601 -9.038 -12.389 1.00 85.19 73 ALA A N 1
ATOM 587 C CA . ALA A 1 73 ? 16.112 -8.736 -11.052 1.00 85.19 73 ALA A CA 1
ATOM 588 C C . ALA A 1 73 ? 16.618 -7.286 -10.944 1.00 85.19 73 ALA A C 1
ATOM 590 O O . ALA A 1 73 ? 16.448 -6.636 -9.915 1.00 85.19 73 ALA A O 1
ATOM 591 N N . ARG A 1 74 ? 17.194 -6.747 -12.027 1.00 84.81 74 ARG A N 1
ATOM 592 C CA . ARG A 1 74 ? 17.683 -5.364 -12.068 1.00 84.81 74 ARG A CA 1
ATOM 593 C C . ARG A 1 74 ? 16.549 -4.364 -11.861 1.00 84.81 74 ARG A C 1
ATOM 595 O O . ARG A 1 74 ? 16.669 -3.485 -11.010 1.00 84.81 74 ARG A O 1
ATOM 602 N N . ASP A 1 75 ? 15.451 -4.515 -12.595 1.00 81.88 75 ASP A N 1
ATOM 603 C CA . ASP A 1 75 ? 14.316 -3.593 -12.494 1.00 81.88 75 ASP A CA 1
ATOM 604 C C . ASP A 1 75 ? 13.596 -3.741 -11.145 1.00 81.88 75 ASP A C 1
ATOM 606 O O . ASP A 1 75 ? 13.112 -2.751 -10.597 1.00 81.88 75 ASP A O 1
ATOM 610 N N . LEU A 1 76 ? 13.597 -4.950 -10.565 1.00 83.31 76 LEU A N 1
ATOM 611 C CA . LEU A 1 76 ? 13.083 -5.198 -9.216 1.00 83.31 76 LEU A CA 1
ATOM 612 C C . LEU A 1 76 ? 13.858 -4.384 -8.171 1.00 83.31 76 LEU A C 1
ATOM 614 O O . LEU A 1 76 ? 13.248 -3.675 -7.374 1.00 83.31 76 LEU A O 1
ATOM 618 N N . ILE A 1 77 ? 15.194 -4.444 -8.203 1.00 84.19 77 ILE A N 1
ATOM 619 C CA . ILE A 1 77 ? 16.063 -3.709 -7.271 1.00 84.19 77 ILE A CA 1
ATOM 620 C C . ILE A 1 77 ? 15.885 -2.196 -7.440 1.00 84.19 77 ILE A C 1
ATOM 622 O O . ILE A 1 77 ? 15.769 -1.473 -6.452 1.00 84.19 77 ILE A O 1
ATOM 626 N N . VAL A 1 78 ? 15.825 -1.704 -8.683 1.00 83.75 78 VAL A N 1
ATOM 627 C CA . VAL A 1 78 ? 15.593 -0.278 -8.968 1.00 83.75 78 VAL A CA 1
ATOM 628 C C . VAL A 1 78 ? 14.254 0.181 -8.391 1.00 83.75 78 VAL A C 1
ATOM 630 O O . VAL A 1 78 ? 14.194 1.221 -7.735 1.00 83.75 78 VAL A O 1
ATOM 633 N N . LEU A 1 79 ? 13.191 -0.599 -8.596 1.00 82.31 79 LEU A N 1
ATOM 634 C CA . LEU A 1 79 ? 11.853 -0.282 -8.108 1.00 82.31 79 LEU A CA 1
ATOM 635 C C . LEU A 1 79 ? 11.770 -0.330 -6.575 1.00 82.31 79 LEU A C 1
ATOM 637 O O . LEU A 1 79 ? 11.211 0.582 -5.965 1.00 82.31 79 LEU A O 1
ATOM 641 N N . ALA A 1 80 ? 12.379 -1.337 -5.949 1.00 83.00 80 ALA A N 1
ATOM 642 C CA . ALA A 1 80 ? 12.459 -1.447 -4.495 1.00 83.00 80 ALA A CA 1
ATOM 643 C C . ALA A 1 80 ? 13.209 -0.254 -3.873 1.00 83.00 80 ALA A C 1
ATOM 645 O O . ALA A 1 80 ? 12.723 0.354 -2.918 1.00 83.00 80 ALA A O 1
ATOM 646 N N . ASN A 1 81 ? 14.343 0.143 -4.463 1.00 82.88 81 ASN A N 1
ATOM 647 C CA . ASN A 1 81 ? 15.123 1.298 -4.012 1.00 82.88 81 ASN A CA 1
ATOM 648 C C . ASN A 1 81 ? 14.380 2.624 -4.214 1.00 82.88 81 ASN A C 1
ATOM 650 O O . ASN A 1 81 ? 14.443 3.504 -3.355 1.00 82.88 81 ASN A O 1
ATOM 654 N N . TYR A 1 82 ? 13.660 2.775 -5.331 1.00 80.69 82 TYR A N 1
ATOM 655 C CA . TYR A 1 82 ? 12.870 3.974 -5.616 1.00 80.69 82 TYR A CA 1
ATOM 656 C C . TYR A 1 82 ? 11.781 4.207 -4.565 1.00 80.69 82 TYR A C 1
ATOM 658 O O . TYR A 1 82 ? 11.548 5.344 -4.158 1.00 80.69 82 TYR A O 1
ATOM 666 N N . LEU A 1 83 ? 11.138 3.135 -4.101 1.00 77.50 83 LEU A N 1
ATOM 667 C CA . LEU A 1 83 ? 10.056 3.223 -3.125 1.00 77.50 83 LEU A CA 1
ATOM 668 C C . LEU A 1 83 ? 10.545 3.411 -1.672 1.00 77.50 83 LEU A C 1
ATOM 670 O O . LEU A 1 83 ? 9.715 3.625 -0.794 1.00 77.50 83 LEU A O 1
ATOM 674 N N . LYS A 1 84 ? 11.868 3.391 -1.419 1.00 65.00 84 LYS A N 1
ATOM 675 C CA . LYS A 1 84 ? 12.520 3.718 -0.129 1.00 65.00 84 LYS A CA 1
ATOM 676 C C . LYS A 1 84 ? 11.784 3.172 1.111 1.00 65.00 84 LYS A C 1
ATOM 678 O O . LYS A 1 84 ? 11.591 3.896 2.090 1.00 65.00 84 LYS A O 1
ATOM 683 N N . PHE A 1 85 ? 11.359 1.907 1.099 1.00 61.47 85 PHE A N 1
ATOM 684 C CA . PHE A 1 85 ? 10.607 1.336 2.220 1.00 61.47 85 PHE A CA 1
ATOM 685 C C . PHE A 1 85 ? 11.483 1.216 3.471 1.00 61.47 85 PHE A C 1
ATOM 687 O O . PHE A 1 85 ? 12.250 0.275 3.632 1.00 61.47 85 PHE A O 1
ATOM 694 N N . SER A 1 86 ? 11.353 2.184 4.378 1.00 42.06 86 SER A N 1
ATOM 695 C CA . SER A 1 86 ? 12.112 2.218 5.630 1.00 42.06 86 SER A CA 1
ATOM 696 C C . SER A 1 86 ? 11.552 1.280 6.709 1.00 42.06 86 SER A C 1
ATOM 698 O O . SER A 1 86 ? 12.264 1.032 7.680 1.00 42.06 86 SER A O 1
ATOM 700 N N . LYS A 1 87 ? 10.308 0.779 6.596 1.00 43.47 87 LYS A N 1
ATOM 701 C CA . LYS A 1 87 ? 9.674 -0.035 7.661 1.00 43.47 87 LYS A CA 1
ATOM 702 C C . LYS A 1 87 ? 8.620 -1.072 7.237 1.00 43.47 87 LYS A C 1
ATOM 704 O O . LYS A 1 87 ? 8.202 -1.839 8.098 1.00 43.47 87 LYS A O 1
ATOM 709 N N . CYS A 1 88 ? 8.172 -1.132 5.979 1.00 49.00 88 CYS A N 1
ATOM 710 C CA .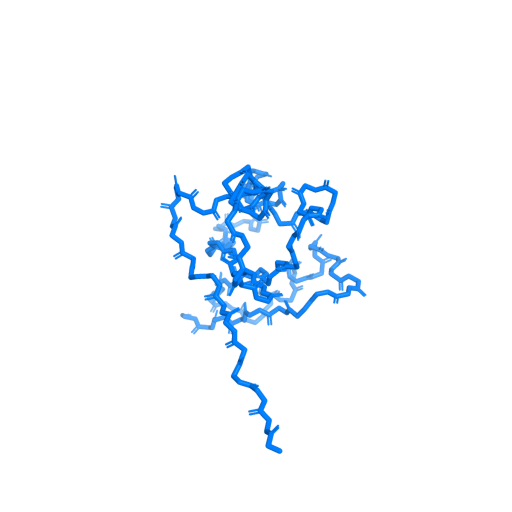 CYS A 1 88 ? 7.149 -2.107 5.566 1.00 49.00 88 CYS A CA 1
ATOM 711 C C . CYS A 1 88 ? 7.740 -3.218 4.696 1.00 49.00 88 CYS A C 1
ATOM 713 O O . CYS A 1 88 ? 8.581 -2.953 3.839 1.00 49.00 88 CYS A O 1
ATOM 715 N N . CYS A 1 89 ? 7.304 -4.457 4.946 1.00 61.38 89 CYS A N 1
ATOM 716 C CA . CYS A 1 89 ? 7.672 -5.624 4.151 1.00 61.38 89 CYS A CA 1
ATOM 717 C C . CYS A 1 89 ? 7.277 -5.400 2.687 1.00 61.38 89 CYS A C 1
ATOM 719 O O . CYS A 1 89 ? 6.237 -4.807 2.417 1.00 61.38 89 CYS A O 1
ATOM 721 N N . LEU A 1 90 ? 8.106 -5.876 1.763 1.00 62.12 90 LEU A N 1
ATOM 722 C CA . LEU A 1 90 ? 7.851 -5.848 0.330 1.00 62.12 90 LEU A CA 1
ATOM 723 C C . LEU A 1 90 ? 7.411 -7.246 -0.106 1.00 62.12 90 LEU A C 1
ATOM 725 O O . LEU A 1 90 ? 8.097 -8.212 0.227 1.00 62.12 90 LEU A O 1
ATOM 729 N N . ASP A 1 91 ? 6.319 -7.35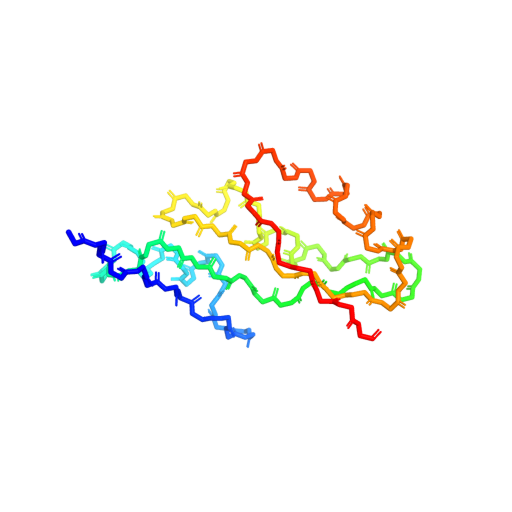2 -0.858 1.00 69.44 91 ASP A N 1
ATOM 730 C CA . ASP A 1 91 ? 5.974 -8.590 -1.552 1.00 69.44 91 ASP A CA 1
ATOM 731 C C . ASP A 1 91 ? 6.457 -8.499 -3.006 1.00 69.44 91 ASP A C 1
ATOM 733 O O . ASP A 1 91 ? 6.125 -7.560 -3.738 1.00 69.44 91 ASP A O 1
ATOM 737 N N . ALA A 1 92 ? 7.327 -9.423 -3.401 1.00 68.38 92 ALA A N 1
ATOM 738 C CA . ALA A 1 92 ? 8.025 -9.395 -4.678 1.00 68.38 92 ALA A CA 1
ATOM 739 C C . ALA A 1 92 ? 7.655 -10.627 -5.498 1.00 68.38 92 ALA A C 1
ATOM 741 O O . ALA A 1 92 ? 7.963 -11.758 -5.128 1.00 68.38 92 ALA A O 1
ATOM 742 N N . LEU A 1 93 ? 7.051 -10.381 -6.657 1.00 66.06 93 LEU A N 1
ATOM 743 C CA . LEU A 1 93 ? 6.707 -11.401 -7.633 1.00 66.06 93 LEU A CA 1
ATOM 744 C C . LEU A 1 93 ? 7.679 -11.290 -8.813 1.00 66.06 93 LEU A C 1
ATOM 746 O O . LEU A 1 93 ? 7.807 -10.228 -9.432 1.00 66.06 93 LEU A O 1
ATOM 750 N N . MET A 1 94 ? 8.375 -12.385 -9.124 1.00 54.44 94 MET A N 1
ATOM 751 C CA . MET A 1 94 ? 9.116 -12.519 -10.380 1.00 54.44 94 MET A CA 1
ATOM 752 C C . MET A 1 94 ? 8.210 -13.202 -11.402 1.00 54.44 94 MET A C 1
ATOM 754 O O . MET A 1 94 ? 7.695 -14.285 -11.124 1.00 54.44 94 MET A O 1
ATOM 758 N N . GLY A 1 95 ? 7.993 -12.557 -12.548 1.00 53.38 95 GLY A N 1
ATOM 759 C CA . GLY A 1 95 ? 7.144 -13.065 -13.631 1.00 53.38 95 GLY A CA 1
ATOM 760 C C . GLY A 1 95 ? 7.824 -13.053 -14.986 1.00 53.38 95 GLY A C 1
ATOM 761 O O . GLY A 1 95 ? 8.950 -12.518 -15.088 1.00 53.38 95 GLY A O 1
#

pLDDT: mean 84.18, std 12.86, range [42.06, 96.88]

Secondary structure (DSSP, 8-state):
-PPPPPEE---TTTSSHHHHHHHHHHT---SEEEEEEEEPPTTSPPPHHHHHHH-GGG--SS-EEEEEEESSHHHHHHHHHHTT-SSSPPEEEE-

Radius of gyration: 13.77 Å; chains: 1; bounding box: 33×30×41 Å

Foldseek 3Di:
DDDDAAEAEEDPPQPFLVNQQVCLVPPNDHQAYEYPEFEQDVPRDTPVRSLVRQDCVSNVRHHYAYEYEYQDPVSVVVVVVVSVPPDHHHHYDHD

Sequence (95 aa):
MRQPRFYMAPMRGFTDHLFRNSFADHFGGFDLAVAPIIASKRDNKIKKTYVKDVLPENNTRLPVVPQILSKTARDLIVLANYLKFSKCCLDALMG